Protein AF-A0A2E4G6T7-F1 (afdb_monomer)

Mean predicted aligned error: 9.77 Å

Structure (mmCIF, N/CA/C/O backbone):
data_AF-A0A2E4G6T7-F1
#
_entry.id   AF-A0A2E4G6T7-F1
#
loop_
_atom_site.group_PDB
_atom_site.id
_atom_site.type_symbol
_atom_site.label_atom_id
_atom_site.label_alt_id
_atom_site.label_comp_id
_atom_site.label_asym_id
_atom_site.label_entity_id
_atom_site.label_seq_id
_atom_site.pdbx_PDB_ins_code
_atom_site.Cartn_x
_atom_site.Cartn_y
_atom_site.Cartn_z
_atom_site.occupancy
_atom_site.B_iso_or_equiv
_atom_site.auth_seq_id
_atom_site.auth_comp_id
_atom_site.auth_asym_id
_atom_site.auth_atom_id
_atom_site.pdbx_PDB_model_num
ATOM 1 N N . MET A 1 1 ? -14.402 16.988 25.690 1.00 45.09 1 MET A N 1
ATOM 2 C CA . MET A 1 1 ? -13.247 16.224 25.157 1.00 45.09 1 MET A CA 1
ATOM 3 C C . MET A 1 1 ? -13.580 15.546 23.811 1.00 45.09 1 MET A C 1
ATOM 5 O O . MET A 1 1 ? -13.416 14.345 23.671 1.00 45.09 1 MET A O 1
ATOM 9 N N . ALA A 1 2 ? -14.049 16.291 22.798 1.00 49.31 2 ALA A N 1
ATOM 10 C CA . ALA A 1 2 ? -14.449 15.724 21.492 1.00 49.31 2 ALA A CA 1
ATOM 11 C C . ALA A 1 2 ? -13.371 15.855 20.392 1.00 49.31 2 ALA A C 1
ATOM 13 O O . ALA A 1 2 ? -13.450 15.192 19.360 1.00 49.31 2 ALA A O 1
ATOM 14 N N . LYS A 1 3 ? -12.334 16.680 20.616 1.00 42.28 3 LYS A N 1
ATOM 15 C CA . LYS A 1 3 ? -11.269 16.946 19.631 1.00 42.28 3 LYS A CA 1
ATOM 16 C C . LYS A 1 3 ? -10.473 15.690 19.269 1.00 42.28 3 LYS A C 1
ATOM 18 O O . LYS A 1 3 ? -10.183 15.470 18.099 1.00 42.28 3 LYS A O 1
ATOM 23 N N . THR A 1 4 ? -10.173 14.838 20.246 1.00 54.66 4 THR A N 1
ATOM 24 C CA . THR A 1 4 ? -9.288 13.679 20.053 1.00 54.66 4 THR A CA 1
ATOM 25 C C . THR A 1 4 ? -9.872 12.635 19.094 1.00 54.66 4 THR A C 1
ATOM 27 O O . THR A 1 4 ? -9.133 12.040 18.316 1.00 54.66 4 THR A O 1
ATOM 30 N N . GLN A 1 5 ? -11.198 12.452 19.082 1.00 56.62 5 GLN A N 1
ATOM 31 C CA . GLN A 1 5 ? -11.882 11.489 18.203 1.00 56.62 5 GLN A CA 1
ATOM 32 C C . GLN A 1 5 ? -11.775 11.889 16.719 1.00 56.62 5 GLN A C 1
ATOM 34 O O . GLN A 1 5 ? -11.550 11.041 15.856 1.00 56.62 5 GLN A O 1
ATOM 39 N N . PHE A 1 6 ? -11.876 13.192 16.425 1.00 57.91 6 PHE A N 1
ATOM 40 C CA . PHE A 1 6 ? -11.720 13.716 15.066 1.00 57.91 6 PHE A CA 1
ATOM 41 C C . PHE A 1 6 ? -10.284 13.594 14.564 1.00 57.91 6 PHE A C 1
ATOM 43 O O . PHE A 1 6 ? -10.087 13.162 13.435 1.00 57.91 6 PHE A O 1
ATOM 50 N N . PHE A 1 7 ? -9.286 13.894 15.402 1.00 63.19 7 PHE A N 1
ATOM 51 C CA . PHE A 1 7 ? -7.881 13.744 15.014 1.00 63.19 7 PHE A CA 1
ATOM 52 C C . PHE A 1 7 ? -7.531 12.300 14.642 1.00 63.19 7 PHE A C 1
ATOM 54 O O . PHE A 1 7 ? -6.858 12.089 13.639 1.00 63.19 7 PHE A O 1
ATOM 61 N N . TYR A 1 8 ? -8.045 11.305 15.374 1.00 69.12 8 TYR A N 1
ATOM 62 C CA . TYR A 1 8 ? -7.833 9.900 15.015 1.00 69.12 8 TYR A CA 1
ATOM 63 C C . TYR A 1 8 ? -8.463 9.530 13.672 1.00 69.12 8 TYR A C 1
ATOM 65 O O . TYR A 1 8 ? -7.823 8.853 12.869 1.00 69.12 8 TYR A O 1
ATOM 73 N N . ARG A 1 9 ? -9.692 9.987 13.399 1.00 73.94 9 ARG A N 1
ATOM 74 C CA . ARG A 1 9 ? -10.366 9.699 12.126 1.00 73.94 9 ARG A CA 1
ATOM 75 C C . ARG A 1 9 ? -9.695 10.414 10.954 1.00 73.94 9 ARG A C 1
ATOM 77 O O . ARG A 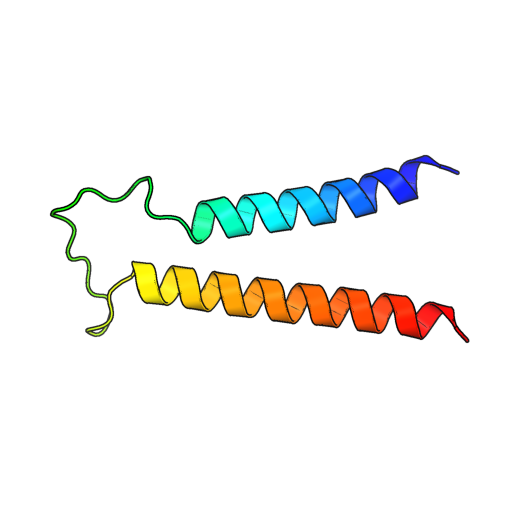1 9 ? -9.496 9.802 9.911 1.00 73.94 9 ARG A O 1
ATOM 84 N N . SER A 1 10 ? -9.293 11.669 11.139 1.00 78.38 10 SER A N 1
ATOM 85 C CA . SER A 1 10 ? -8.552 12.432 10.133 1.00 78.38 10 SER A CA 1
ATOM 86 C C . SER A 1 10 ? -7.173 11.836 9.861 1.00 78.38 10 SER A C 1
ATOM 88 O O . SER A 1 10 ? -6.761 11.789 8.710 1.00 78.38 10 SER A O 1
ATOM 90 N N . TRP A 1 11 ? -6.485 11.323 10.886 1.00 77.75 11 TRP A N 1
ATOM 91 C CA . TRP A 1 11 ? -5.205 10.633 10.720 1.00 77.75 11 TRP A CA 1
ATOM 92 C C . TRP A 1 11 ? -5.355 9.340 9.912 1.00 77.75 11 TRP A C 1
ATOM 94 O O . TRP A 1 11 ? -4.592 9.114 8.980 1.00 77.75 11 TRP A O 1
ATOM 104 N N . ILE A 1 12 ? -6.390 8.540 10.202 1.00 81.19 12 ILE A N 1
ATOM 105 C CA . ILE A 1 12 ? -6.737 7.344 9.419 1.00 81.19 12 ILE A CA 1
ATOM 106 C C . ILE A 1 12 ? -6.953 7.702 7.946 1.00 81.19 12 ILE A C 1
ATOM 108 O O . ILE A 1 12 ? -6.366 7.075 7.067 1.00 81.19 12 ILE A O 1
ATOM 112 N N . ILE A 1 13 ? -7.758 8.732 7.678 1.00 83.62 13 ILE A N 1
ATOM 113 C CA . ILE A 1 13 ? -8.053 9.179 6.312 1.00 83.62 13 ILE A CA 1
ATOM 114 C C . ILE A 1 13 ? -6.784 9.691 5.620 1.00 83.62 13 ILE A C 1
ATOM 116 O O . ILE A 1 13 ? -6.541 9.334 4.473 1.00 83.62 13 ILE A O 1
ATOM 120 N N . ALA A 1 14 ? -5.952 10.475 6.309 1.00 84.94 14 ALA A N 1
ATOM 121 C CA . ALA A 1 14 ? -4.698 10.989 5.763 1.00 84.94 14 ALA A CA 1
ATOM 122 C C . ALA A 1 14 ? -3.721 9.859 5.403 1.00 84.94 14 ALA A C 1
ATOM 124 O O . ALA A 1 14 ? -3.135 9.888 4.325 1.00 84.94 14 ALA A O 1
ATOM 125 N N . THR A 1 15 ? -3.589 8.837 6.257 1.00 83.50 15 THR A N 1
ATOM 126 C CA . THR A 1 15 ? -2.791 7.642 5.957 1.00 83.50 15 THR A CA 1
ATOM 127 C C . T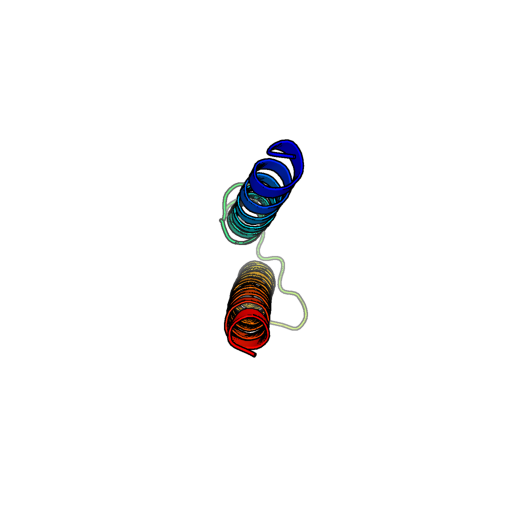HR A 1 15 ? -3.339 6.923 4.726 1.00 83.50 15 THR A C 1
ATOM 129 O O . THR A 1 15 ? -2.586 6.692 3.788 1.00 83.50 15 THR A O 1
ATOM 132 N N . TYR A 1 16 ? -4.644 6.646 4.664 1.00 81.75 16 TYR A N 1
ATOM 133 C CA . TYR A 1 16 ? -5.244 5.998 3.492 1.00 81.75 16 TYR A CA 1
ATOM 134 C C . TYR A 1 16 ? -5.086 6.815 2.202 1.00 81.75 16 TYR A C 1
ATOM 136 O O . TYR A 1 16 ? -4.793 6.232 1.164 1.00 81.75 16 TYR A O 1
ATOM 144 N N . LEU A 1 17 ? -5.222 8.144 2.254 1.00 84.88 17 LEU A N 1
ATOM 145 C CA . LEU A 1 17 ? -4.993 9.021 1.100 1.00 84.88 17 LEU A CA 1
ATOM 146 C C . LEU A 1 17 ? -3.532 9.015 0.649 1.00 84.88 17 LEU A C 1
ATOM 148 O O . LEU A 1 17 ? -3.268 8.984 -0.549 1.00 84.88 17 LEU A O 1
ATOM 152 N N . LEU A 1 18 ? -2.588 9.014 1.591 1.00 82.88 18 LEU A N 1
ATOM 153 C CA . LEU A 1 18 ? -1.164 8.934 1.278 1.00 82.88 18 LEU A CA 1
ATOM 154 C C . LEU A 1 18 ? -0.826 7.582 0.646 1.00 82.88 18 LEU A C 1
ATOM 156 O O . LEU A 1 18 ? -0.133 7.546 -0.365 1.00 82.88 18 LEU A O 1
ATOM 160 N N . LEU A 1 19 ? -1.368 6.483 1.182 1.00 81.00 19 LEU A N 1
ATOM 161 C CA . LEU A 1 19 ? -1.215 5.152 0.592 1.00 81.00 19 LEU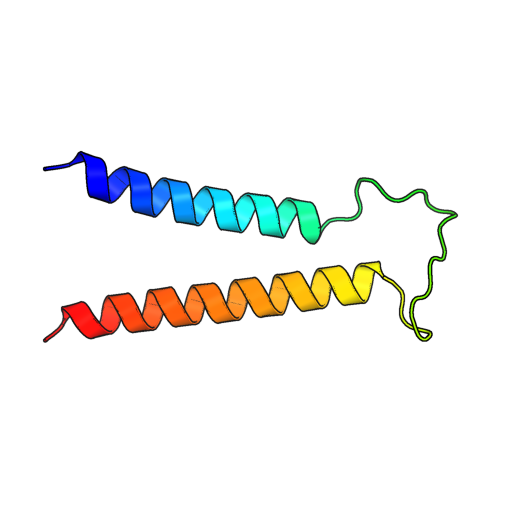 A CA 1
ATOM 162 C C . LEU A 1 19 ? -1.844 5.088 -0.804 1.00 81.00 19 LEU A C 1
ATOM 164 O O . LEU A 1 19 ? -1.231 4.538 -1.709 1.00 81.00 19 LEU A O 1
ATOM 168 N N . LEU A 1 20 ? -3.022 5.683 -1.003 1.00 81.00 20 LEU A N 1
ATOM 169 C CA . LEU A 1 20 ? -3.678 5.758 -2.310 1.00 81.00 20 LEU A CA 1
ATOM 170 C C . LEU A 1 20 ? -2.811 6.512 -3.329 1.00 81.00 20 LEU A C 1
ATOM 172 O O . LEU A 1 20 ? -2.603 6.026 -4.439 1.00 81.00 20 LEU A O 1
ATOM 176 N N . ALA A 1 21 ? -2.258 7.660 -2.933 1.00 79.88 21 ALA A N 1
ATOM 177 C CA . ALA A 1 21 ? -1.346 8.439 -3.765 1.00 79.88 21 ALA A CA 1
ATOM 178 C C . ALA A 1 21 ? -0.043 7.683 -4.088 1.00 79.88 21 ALA A C 1
ATOM 180 O O . ALA A 1 21 ? 0.546 7.914 -5.140 1.00 79.88 21 ALA A O 1
ATOM 181 N N . LEU A 1 22 ? 0.393 6.778 -3.204 1.00 74.50 22 LEU A N 1
ATOM 182 C CA . LEU A 1 22 ? 1.581 5.942 -3.398 1.00 74.50 22 LEU A CA 1
ATOM 183 C C . LEU A 1 22 ? 1.310 4.718 -4.290 1.00 74.50 22 LEU A C 1
ATOM 185 O O . LEU A 1 22 ? 2.206 4.260 -4.992 1.00 74.50 22 LEU A O 1
ATOM 189 N N . ILE A 1 23 ? 0.089 4.176 -4.239 1.00 70.75 23 ILE A N 1
ATOM 190 C CA . ILE A 1 23 ? -0.319 2.976 -4.981 1.00 70.75 23 ILE A CA 1
ATOM 191 C C . ILE A 1 23 ? -0.609 3.293 -6.444 1.00 70.75 23 ILE A C 1
ATOM 193 O O . ILE A 1 23 ? -0.364 2.438 -7.286 1.00 70.75 23 ILE A O 1
ATOM 197 N N . ILE A 1 24 ? -1.160 4.469 -6.757 1.00 71.50 24 ILE A N 1
ATOM 198 C CA . ILE A 1 24 ? -1.643 4.760 -8.110 1.00 71.50 24 ILE A CA 1
ATOM 199 C C . ILE A 1 24 ? -0.532 5.356 -8.979 1.00 71.50 24 ILE A C 1
ATOM 201 O O . ILE A 1 24 ? -0.130 6.485 -8.691 1.00 71.50 24 ILE A O 1
ATOM 205 N N . PRO A 1 25 ? -0.168 4.684 -10.096 1.00 67.62 25 PRO A N 1
ATOM 206 C CA . PRO A 1 25 ? 0.085 5.227 -11.430 1.00 67.62 25 PRO A CA 1
ATOM 207 C C . PRO A 1 25 ? 0.662 6.610 -11.713 1.00 67.62 25 PRO A C 1
ATOM 209 O O . PRO A 1 25 ? 1.455 6.787 -12.629 1.00 67.62 25 PRO A O 1
ATOM 212 N N . TRP A 1 26 ? 0.091 7.634 -11.097 1.00 69.69 26 TRP A N 1
ATOM 213 C CA . TRP A 1 26 ? -0.370 8.797 -11.852 1.00 69.69 26 TRP A CA 1
ATOM 214 C C . TRP A 1 26 ? 0.732 9.771 -12.268 1.00 69.69 26 TRP A C 1
ATOM 216 O O . TRP A 1 26 ? 0.497 10.634 -13.107 1.00 69.69 26 TRP A O 1
ATOM 226 N N . TYR A 1 27 ? 1.921 9.633 -11.686 1.00 68.25 27 TYR A N 1
ATOM 227 C CA . TYR A 1 27 ? 3.072 10.492 -11.946 1.00 68.25 27 TYR A CA 1
ATOM 228 C C . TYR A 1 27 ? 4.130 9.843 -12.845 1.00 68.25 27 TYR A C 1
ATOM 230 O O . TYR A 1 27 ? 5.102 10.514 -13.192 1.00 68.25 27 TYR A O 1
ATOM 238 N N . TRP A 1 28 ? 4.001 8.555 -13.189 1.00 65.44 28 TRP A N 1
ATOM 239 C CA . TRP A 1 28 ? 5.021 7.879 -13.994 1.00 65.44 28 TRP A CA 1
ATOM 240 C C . TRP A 1 28 ? 4.675 7.951 -15.485 1.00 65.44 28 TRP A C 1
ATOM 242 O O . TRP A 1 28 ? 3.585 7.519 -15.862 1.00 65.44 28 TRP A O 1
ATOM 252 N N . PRO A 1 29 ? 5.577 8.467 -16.339 1.00 62.66 29 PRO A N 1
ATOM 253 C CA . PRO A 1 29 ? 5.381 8.430 -17.784 1.00 62.66 29 PRO A CA 1
ATOM 254 C C . PRO A 1 29 ? 5.375 6.989 -18.314 1.00 62.66 29 PRO A C 1
ATOM 256 O O . PRO A 1 29 ? 6.066 6.119 -17.784 1.00 62.66 29 PRO A O 1
ATOM 259 N N . GLU A 1 30 ? 4.610 6.753 -19.383 1.00 62.53 30 GLU A N 1
ATOM 260 C CA . GLU A 1 30 ? 4.392 5.430 -19.998 1.00 62.53 30 GLU A CA 1
ATOM 261 C C . GLU A 1 30 ? 5.693 4.738 -20.453 1.00 62.53 30 GLU A C 1
ATOM 263 O O . GLU A 1 30 ? 5.740 3.516 -20.575 1.00 62.53 30 GLU A O 1
ATOM 268 N N . GLU A 1 31 ? 6.766 5.509 -20.647 1.00 60.72 31 GLU A N 1
ATOM 269 C CA . GLU A 1 31 ? 8.075 5.037 -21.114 1.00 60.72 31 GLU A CA 1
ATOM 270 C C . GLU A 1 31 ? 9.079 4.746 -19.981 1.00 60.72 31 GLU A C 1
ATOM 272 O O . GLU A 1 31 ? 10.169 4.226 -20.226 1.00 60.72 31 GLU A O 1
ATOM 277 N N . ASP A 1 32 ? 8.745 5.049 -18.723 1.00 57.72 32 ASP A N 1
ATOM 278 C CA . ASP A 1 32 ? 9.653 4.839 -17.592 1.00 57.72 32 ASP A CA 1
ATOM 279 C C . ASP A 1 32 ? 9.549 3.391 -17.075 1.00 57.72 32 ASP A C 1
ATOM 281 O O . ASP A 1 32 ? 8.955 3.060 -16.044 1.00 57.72 32 ASP A O 1
ATOM 285 N N . VAL A 1 33 ? 10.218 2.497 -17.793 1.00 60.34 33 VAL A N 1
ATOM 286 C CA . VAL A 1 33 ? 10.508 1.118 -17.382 1.00 60.34 33 VAL A CA 1
ATOM 287 C C . VAL A 1 33 ? 11.642 1.099 -16.349 1.00 60.34 33 VAL A C 1
ATOM 289 O O . VAL A 1 33 ? 12.703 0.500 -16.525 1.00 60.34 33 VAL A O 1
ATOM 292 N N . ARG A 1 34 ? 11.445 1.798 -15.226 1.00 63.50 34 ARG A N 1
ATOM 293 C CA . ARG A 1 34 ? 12.384 1.744 -14.103 1.00 63.50 34 ARG A CA 1
ATOM 294 C C . ARG A 1 34 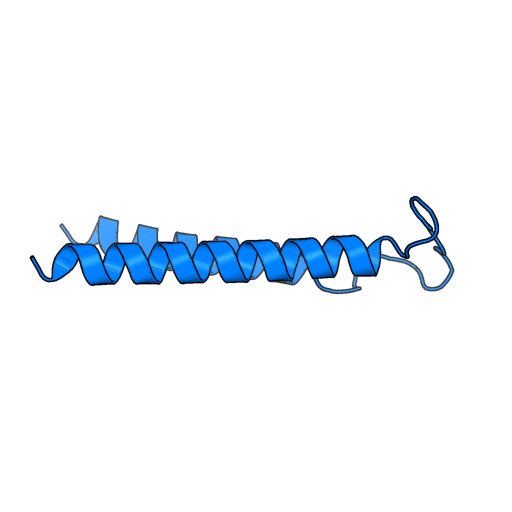? 12.182 0.429 -13.353 1.00 63.50 34 ARG A C 1
ATOM 296 O O . ARG A 1 34 ? 11.385 0.311 -12.420 1.00 63.50 34 ARG A O 1
ATOM 303 N N . TYR A 1 35 ? 12.908 -0.582 -13.807 1.00 64.44 35 TYR A N 1
ATOM 304 C CA . TYR A 1 35 ? 13.054 -1.854 -13.119 1.00 64.44 35 TYR A CA 1
ATOM 305 C C . TYR A 1 35 ? 14.060 -1.687 -11.984 1.00 64.44 35 TYR A C 1
ATOM 307 O O . TYR A 1 35 ? 15.219 -1.345 -12.213 1.00 64.44 35 TYR A O 1
ATOM 315 N N . PHE A 1 36 ? 13.636 -1.955 -10.755 1.00 62.25 36 PHE A N 1
ATOM 316 C CA . PHE A 1 36 ? 14.549 -2.084 -9.627 1.00 62.25 36 PHE A CA 1
ATOM 317 C C . PHE A 1 36 ? 14.654 -3.573 -9.298 1.00 62.25 36 PHE A C 1
ATOM 319 O O . PHE A 1 36 ? 13.643 -4.215 -9.023 1.00 62.25 36 PHE A O 1
ATOM 326 N N . LEU A 1 37 ? 15.860 -4.145 -9.401 1.00 64.19 37 LEU A N 1
ATOM 327 C CA . LEU A 1 37 ? 16.112 -5.585 -9.199 1.00 64.19 37 LEU A CA 1
ATOM 328 C C . LEU A 1 37 ? 15.300 -6.517 -10.132 1.00 64.19 37 LEU A C 1
ATOM 330 O O . LEU A 1 37 ? 14.973 -7.638 -9.759 1.00 64.19 37 LEU A O 1
ATOM 334 N N . GLY A 1 38 ? 14.958 -6.061 -11.345 1.00 72.12 38 GLY A N 1
ATOM 335 C CA . GLY A 1 38 ? 14.154 -6.833 -12.309 1.00 72.12 38 GLY A CA 1
ATOM 336 C C . GLY A 1 38 ? 12.641 -6.795 -12.060 1.00 72.12 38 GLY A C 1
ATOM 337 O O . GLY A 1 38 ? 11.886 -7.414 -12.804 1.00 72.12 38 GLY A O 1
ATOM 338 N N . ILE A 1 39 ? 12.185 -6.042 -11.053 1.00 71.75 39 ILE A N 1
ATOM 339 C CA . ILE A 1 39 ? 10.769 -5.865 -10.717 1.00 71.75 39 ILE A CA 1
ATOM 340 C C . ILE A 1 39 ? 10.365 -4.423 -11.061 1.00 71.75 39 ILE A C 1
ATOM 342 O O . ILE A 1 39 ? 11.125 -3.492 -10.768 1.00 71.75 39 ILE A O 1
ATOM 346 N N . PRO A 1 40 ? 9.193 -4.193 -11.684 1.00 77.62 40 PRO A N 1
ATOM 347 C CA . PRO A 1 40 ? 8.718 -2.837 -11.923 1.00 77.62 40 PRO A CA 1
ATOM 348 C C . PRO A 1 40 ? 8.515 -2.124 -10.584 1.00 77.62 40 PRO A C 1
ATOM 350 O O . PRO A 1 40 ? 7.853 -2.648 -9.685 1.00 77.62 40 PRO A O 1
ATOM 353 N N . LEU A 1 41 ? 9.057 -0.913 -10.441 1.00 77.06 41 LEU A N 1
ATOM 354 C CA . LEU A 1 41 ? 8.937 -0.147 -9.196 1.00 77.06 41 LEU A CA 1
ATOM 355 C C . LEU A 1 41 ? 7.481 0.078 -8.766 1.00 77.06 41 LEU A C 1
ATOM 357 O O . LEU A 1 41 ? 7.195 0.086 -7.571 1.00 77.06 41 LEU A O 1
ATOM 361 N N . TRP A 1 42 ? 6.554 0.179 -9.721 1.00 75.12 42 TRP A N 1
ATOM 362 C CA . TRP A 1 42 ? 5.117 0.230 -9.448 1.00 75.12 42 TRP A CA 1
ATOM 363 C C . TRP A 1 42 ? 4.595 -0.972 -8.662 1.00 75.12 42 TRP A C 1
ATOM 365 O O . TRP A 1 42 ? 3.752 -0.810 -7.779 1.00 75.12 42 TRP A O 1
ATOM 375 N N . ALA A 1 43 ? 5.115 -2.173 -8.931 1.00 78.38 43 ALA A N 1
ATOM 376 C CA . ALA A 1 43 ? 4.747 -3.363 -8.1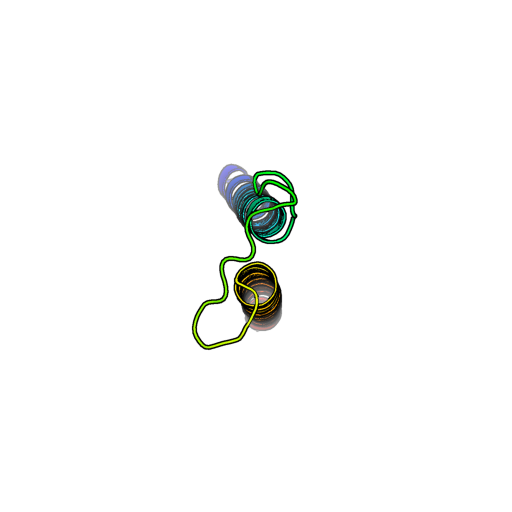74 1.00 78.38 43 ALA A CA 1
ATOM 377 C C . ALA A 1 43 ? 5.293 -3.304 -6.744 1.00 78.38 43 ALA A C 1
ATOM 379 O O . ALA A 1 43 ? 4.582 -3.676 -5.816 1.00 78.38 43 ALA A O 1
ATOM 380 N N . ILE A 1 44 ? 6.509 -2.780 -6.547 1.00 81.50 44 ILE A N 1
ATOM 381 C CA . ILE A 1 44 ? 7.097 -2.588 -5.211 1.00 81.50 44 ILE A CA 1
ATOM 382 C C .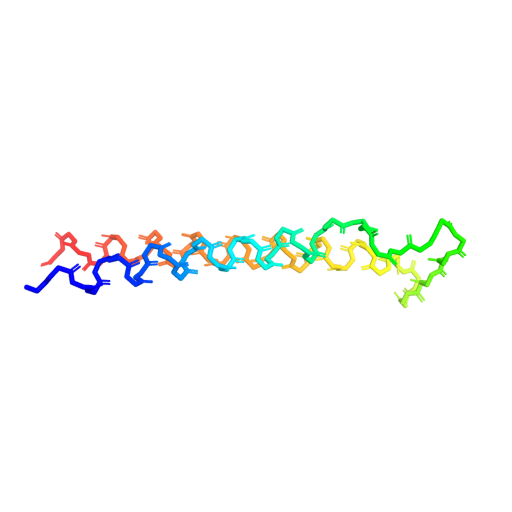 ILE A 1 44 ? 6.292 -1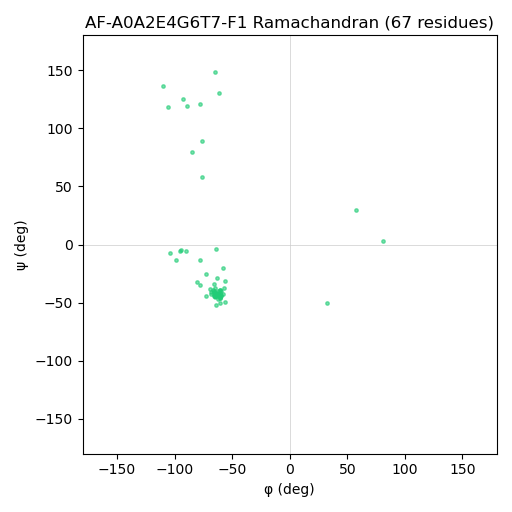.548 -4.418 1.00 81.50 44 ILE A C 1
ATOM 384 O O . ILE A 1 44 ? 5.956 -1.790 -3.260 1.00 81.50 44 ILE A O 1
ATOM 388 N N . ALA A 1 45 ? 5.926 -0.425 -5.042 1.00 79.94 45 ALA A N 1
ATOM 389 C CA . ALA A 1 45 ? 5.079 0.601 -4.436 1.00 79.94 45 ALA A CA 1
ATOM 390 C C . ALA A 1 45 ? 3.689 0.055 -4.066 1.00 79.94 45 ALA A C 1
ATOM 392 O O . ALA A 1 45 ? 3.215 0.271 -2.950 1.00 79.94 45 ALA A O 1
ATOM 393 N N . SER A 1 46 ? 3.075 -0.729 -4.956 1.00 82.19 46 SER A N 1
ATOM 394 C CA . SER A 1 46 ? 1.782 -1.378 -4.704 1.00 82.19 46 SER A CA 1
ATOM 395 C C . SER A 1 46 ? 1.866 -2.408 -3.574 1.00 82.19 46 SER A C 1
ATOM 397 O O . SER A 1 46 ? 1.020 -2.411 -2.681 1.00 82.19 46 SER A O 1
ATOM 399 N N . LEU A 1 47 ? 2.910 -3.244 -3.558 1.00 85.06 47 LEU A N 1
ATOM 400 C CA . LEU A 1 47 ? 3.185 -4.194 -2.474 1.00 85.06 47 LEU A CA 1
ATOM 401 C C . LEU A 1 47 ? 3.388 -3.478 -1.138 1.00 85.06 47 LEU A C 1
ATOM 403 O O . LEU A 1 47 ? 2.811 -3.888 -0.134 1.00 85.06 47 LEU A O 1
ATOM 407 N N . GLY A 1 48 ? 4.155 -2.386 -1.129 1.00 85.94 48 GLY A N 1
ATOM 408 C CA . GLY A 1 48 ? 4.343 -1.545 0.049 1.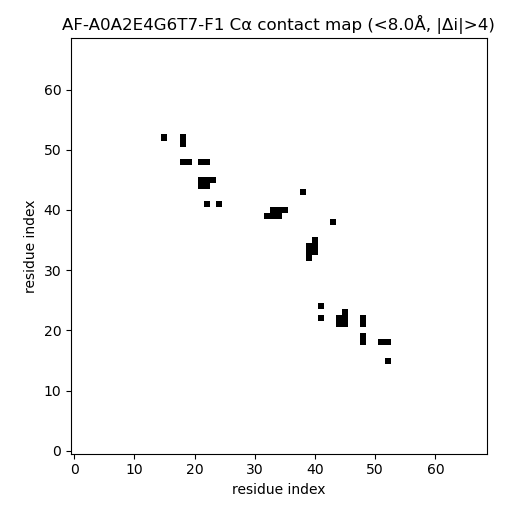00 85.94 48 GLY A CA 1
ATOM 409 C C . GLY A 1 48 ? 3.023 -0.955 0.546 1.00 85.94 48 GLY A C 1
ATOM 410 O O . GLY A 1 48 ? 2.722 -1.041 1.735 1.00 85.94 48 GLY A O 1
ATOM 411 N N . GLY A 1 49 ? 2.192 -0.431 -0.359 1.00 85.19 49 GLY A N 1
ATOM 412 C CA . GLY A 1 49 ? 0.859 0.083 -0.037 1.00 85.19 49 GLY A CA 1
ATOM 413 C C . GLY A 1 49 ? -0.081 -0.987 0.531 1.00 85.19 49 GLY A C 1
ATOM 414 O O . GLY A 1 49 ? -0.752 -0.755 1.537 1.00 85.19 49 GLY A O 1
ATOM 415 N N . LEU A 1 50 ? -0.094 -2.190 -0.044 1.00 86.31 50 LEU A N 1
ATOM 416 C CA . LEU A 1 50 ? -0.874 -3.324 0.469 1.00 86.31 50 LEU A CA 1
ATOM 417 C C . LEU A 1 50 ? -0.373 -3.798 1.840 1.00 86.31 50 LEU A C 1
ATOM 419 O O . LEU A 1 50 ? -1.160 -4.064 2.747 1.00 86.31 50 LEU A O 1
ATOM 423 N N . PHE A 1 51 ? 0.943 -3.853 2.028 1.00 89.12 51 PHE A N 1
ATOM 424 C CA . PHE A 1 51 ? 1.532 -4.219 3.309 1.00 89.12 51 PHE A CA 1
ATOM 425 C C . PHE A 1 51 ? 1.196 -3.192 4.399 1.00 89.12 51 PHE A C 1
ATOM 427 O O . PHE A 1 51 ? 0.782 -3.563 5.500 1.00 89.12 51 PHE A O 1
ATOM 434 N N . LEU A 1 52 ? 1.301 -1.898 4.079 1.00 86.38 52 LEU A N 1
ATOM 435 C CA . LEU A 1 52 ? 0.961 -0.803 4.985 1.00 86.38 52 LEU A CA 1
ATOM 436 C C . LEU A 1 52 ? -0.536 -0.782 5.318 1.00 86.38 52 LEU A C 1
ATOM 438 O O . LEU A 1 52 ? -0.879 -0.665 6.492 1.00 86.38 52 LEU A O 1
ATOM 442 N N . THR A 1 53 ? -1.429 -0.938 4.331 1.00 85.75 53 THR A N 1
A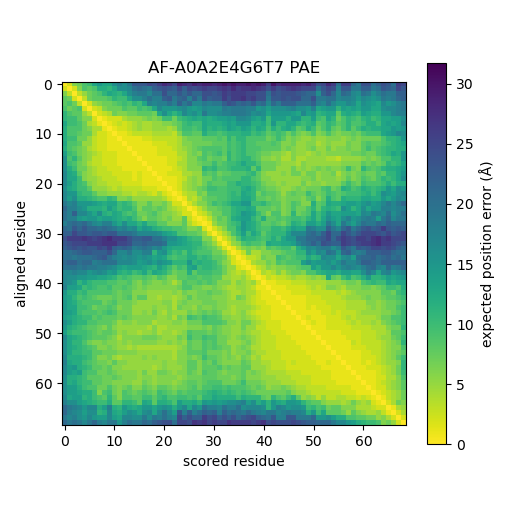TOM 443 C CA . THR A 1 53 ? -2.886 -1.016 4.578 1.00 85.75 53 THR A CA 1
ATOM 444 C C . THR A 1 53 ? -3.240 -2.202 5.473 1.00 85.75 53 THR A C 1
ATOM 446 O O . THR A 1 53 ? -4.039 -2.050 6.401 1.00 85.75 53 THR A O 1
ATOM 449 N N . SER A 1 54 ? -2.620 -3.364 5.254 1.00 86.81 54 SER A N 1
ATOM 450 C CA . SER A 1 54 ? -2.819 -4.558 6.080 1.00 86.81 54 SER A CA 1
ATOM 451 C C . SER A 1 54 ? -2.342 -4.345 7.520 1.00 86.81 54 SER A C 1
ATOM 453 O O . SER A 1 54 ? -3.128 -4.501 8.458 1.00 86.81 54 SER A O 1
ATOM 455 N N . CYS A 1 55 ? -1.101 -3.879 7.714 1.00 88.38 55 CYS A N 1
ATOM 456 C CA . CYS A 1 55 ? -0.561 -3.561 9.041 1.00 88.38 55 CYS A CA 1
ATOM 457 C C . CYS A 1 55 ? -1.418 -2.520 9.769 1.00 88.38 55 CYS A C 1
ATOM 459 O O . CYS A 1 55 ? -1.708 -2.659 10.958 1.00 88.38 55 CYS A O 1
ATOM 461 N N . PHE A 1 56 ? -1.859 -1.487 9.052 1.00 85.31 56 PHE A N 1
ATOM 462 C CA . PHE A 1 56 ? -2.698 -0.434 9.605 1.00 85.31 56 PHE A CA 1
ATOM 463 C C . PHE A 1 56 ? -4.071 -0.959 10.040 1.00 85.31 56 PHE A C 1
ATOM 465 O O . PHE A 1 56 ? -4.552 -0.633 11.126 1.00 85.31 56 PHE A O 1
ATOM 472 N N . THR A 1 57 ? -4.679 -1.824 9.229 1.00 85.62 57 THR A N 1
ATOM 473 C CA . THR A 1 57 ? -5.953 -2.478 9.551 1.00 85.62 57 THR A CA 1
ATOM 474 C C . THR A 1 57 ? -5.811 -3.396 10.762 1.00 85.62 57 THR A C 1
ATOM 476 O O . THR A 1 57 ? -6.631 -3.327 11.679 1.00 85.62 57 THR A O 1
ATOM 479 N N . ALA A 1 58 ? -4.743 -4.195 10.820 1.00 87.88 58 ALA A N 1
ATOM 480 C CA . ALA A 1 58 ? -4.441 -5.048 11.965 1.00 87.88 58 ALA A CA 1
ATOM 481 C C . ALA A 1 58 ? -4.251 -4.224 13.247 1.00 87.88 58 ALA A C 1
ATOM 483 O O . ALA A 1 58 ? -4.824 -4.552 14.286 1.00 87.88 58 ALA A O 1
ATOM 484 N N . TRP A 1 59 ? -3.524 -3.108 13.170 1.00 84.88 59 TRP A N 1
ATOM 485 C CA . TRP A 1 59 ? -3.329 -2.208 14.305 1.00 84.88 59 TRP A CA 1
ATOM 486 C C . TRP A 1 59 ? -4.643 -1.593 14.802 1.00 84.88 59 TRP A C 1
ATOM 488 O O . TRP A 1 59 ? -4.888 -1.549 16.008 1.00 84.88 59 TRP A O 1
ATOM 498 N N . ILE A 1 60 ? -5.526 -1.163 13.892 1.00 83.50 60 ILE A N 1
ATOM 499 C CA . ILE A 1 60 ? -6.871 -0.698 14.259 1.00 83.50 60 ILE A CA 1
ATOM 500 C C . ILE A 1 60 ? -7.656 -1.814 14.949 1.00 83.50 60 ILE A C 1
ATOM 502 O O . ILE A 1 60 ? -8.270 -1.564 15.985 1.00 83.50 60 ILE A O 1
ATOM 506 N N . CYS A 1 61 ? -7.628 -3.029 14.402 1.00 83.69 61 CYS A N 1
ATOM 507 C CA . CYS A 1 61 ? -8.365 -4.168 14.939 1.00 83.69 61 CYS A CA 1
ATOM 508 C C . CYS A 1 61 ? -7.897 -4.519 16.361 1.00 83.69 61 CYS A C 1
ATOM 510 O O . CYS A 1 61 ? -8.715 -4.594 17.277 1.00 83.69 61 CYS A O 1
ATOM 512 N N . LEU A 1 62 ? -6.580 -4.588 16.583 1.00 84.62 62 LEU A N 1
ATOM 513 C CA . LEU A 1 62 ? -5.989 -4.790 17.910 1.00 84.62 62 LEU A CA 1
ATOM 514 C C . LEU A 1 62 ? -6.364 -3.671 18.887 1.00 84.62 62 LEU A C 1
ATOM 516 O O . LEU A 1 62 ? -6.668 -3.930 20.051 1.00 84.62 62 LEU A O 1
ATOM 520 N N . ARG A 1 63 ? -6.398 -2.418 18.424 1.00 78.44 63 ARG A N 1
ATOM 521 C CA . ARG A 1 63 ? -6.779 -1.286 19.276 1.00 78.44 63 ARG A CA 1
ATOM 522 C C . ARG A 1 63 ? -8.277 -1.253 19.601 1.00 78.44 63 ARG A C 1
ATOM 524 O O . ARG A 1 63 ? -8.669 -0.669 20.611 1.00 78.44 63 ARG A O 1
ATOM 531 N N . ILE A 1 64 ? -9.124 -1.833 18.751 1.00 74.94 64 ILE A N 1
ATOM 532 C CA . ILE A 1 64 ? -10.550 -2.029 19.043 1.00 74.94 64 ILE A CA 1
ATOM 533 C C . ILE A 1 64 ? -10.719 -3.141 20.078 1.00 74.94 64 ILE A C 1
ATOM 535 O O . ILE A 1 64 ? -11.480 -2.956 21.025 1.00 74.94 64 ILE A O 1
ATOM 539 N N . GLU A 1 65 ? -10.002 -4.253 19.923 1.00 76.00 65 GLU A N 1
ATOM 540 C CA . GLU A 1 65 ? -10.103 -5.393 20.835 1.00 76.00 65 GLU A CA 1
ATOM 541 C C . GLU A 1 65 ? -9.623 -5.039 22.251 1.00 76.00 65 GLU A C 1
ATOM 543 O O . GLU A 1 65 ? -10.319 -5.317 23.223 1.00 76.00 65 GLU A O 1
ATOM 548 N N . GLY A 1 66 ? -8.528 -4.281 22.380 1.00 64.69 66 GLY A N 1
ATOM 549 C CA . GLY A 1 66 ? -8.036 -3.788 23.674 1.00 64.69 66 GLY A CA 1
ATOM 550 C C . GLY A 1 66 ? -8.962 -2.808 24.416 1.00 64.69 66 GLY A C 1
ATOM 551 O O . GLY A 1 66 ? -8.639 -2.412 25.528 1.00 64.69 66 GLY A O 1
ATOM 552 N N . ARG A 1 67 ? -10.098 -2.394 23.832 1.00 58.91 67 ARG A N 1
ATOM 553 C CA . ARG A 1 67 ? -11.128 -1.570 24.499 1.00 58.91 67 ARG A CA 1
ATOM 554 C C . ARG A 1 67 ? -12.275 -2.376 25.116 1.00 58.91 67 ARG A C 1
ATOM 556 O O . ARG A 1 67 ? -13.169 -1.767 25.699 1.00 58.91 67 ARG A O 1
ATOM 563 N N . LYS A 1 68 ? -12.310 -3.698 24.923 1.00 57.50 68 LYS A N 1
ATOM 564 C CA . LYS A 1 68 ? -13.368 -4.571 25.461 1.00 57.50 68 LYS A CA 1
ATOM 565 C C . LYS A 1 68 ? -13.062 -5.133 26.856 1.00 57.50 68 LYS A C 1
ATOM 567 O O . LYS A 1 68 ? -13.933 -5.789 27.419 1.00 57.50 68 LYS A O 1
ATOM 572 N N . HIS A 1 69 ? -11.869 -4.880 27.389 1.00 46.09 69 HIS A N 1
ATOM 573 C CA . HIS A 1 69 ? -11.432 -5.266 28.732 1.00 46.09 69 HIS A CA 1
ATOM 574 C C . HIS A 1 69 ? -11.228 -4.026 29.604 1.00 46.09 69 HIS A C 1
ATOM 576 O O . HIS A 1 69 ? -11.414 -4.160 30.833 1.00 46.09 69 HIS A O 1
#

Sequence (69 aa):
MAKTQFFYRSWIIATYLLLLALIIPWYWPEEDVRYFLGIPLWAIASLGGLFLTSCFTAWICLRIEGRKH

Foldseek 3Di:
DCVVVVVVVVVVVVLLVVLVVQQDDDPDDPPPQPDDVNHRVSVVSNVVSVVSVVVVVVVVVVVVVVVVD

pLDDT: mean 73.42, std 11.85, range [42.28, 89.12]

Solvent-accessible surface area (backbone atoms only — not comparable to full-atom values): 4106 Å² total; per-residue (Å²): 138,68,65,66,63,51,52,53,52,51,49,53,51,51,51,53,52,52,38,48,63,56,42,52,71,82,84,64,62,97,82,68,80,56,56,55,96,84,38,54,47,66,58,55,36,34,51,50,33,52,51,50,53,49,54,50,50,53,51,51,50,54,62,55,57,71,69,79,117

Secondary structure (DSSP, 8-state):
--HHHHHHHHHHHHHHHHHHHHHS-TTS-TT---EETTEEHHHHHHHHHHHHHHHHHHHHHHHHHTT--

Radius of gyration: 16.55 Å; Cα contacts (8 Å, |Δi|>4): 21; chains: 1; bounding box: 31×24×50 Å